Protein AF-A0A519SHR4-F1 (afdb_monomer)

Foldseek 3Di:
DPVVVVVVVVVVVVVVVVVVVVVLQDQEEDEPVVVVVCVVVVPPHHHHYDDDADADPVRHGPAWDDDVVVPNPDIDGD

Structure (mmCIF, N/CA/C/O backbone):
data_AF-A0A519SHR4-F1
#
_entry.id   AF-A0A519SHR4-F1
#
loop_
_atom_site.group_PDB
_atom_site.id
_atom_site.type_symbol
_atom_site.label_atom_id
_atom_site.label_alt_id
_atom_site.label_comp_id
_atom_site.label_asym_id
_atom_site.label_entity_id
_atom_site.label_seq_id
_atom_site.pdbx_PDB_ins_code
_atom_site.Cartn_x
_atom_site.Cartn_y
_atom_site.Cartn_z
_atom_site.occupancy
_atom_site.B_iso_or_equiv
_atom_site.auth_seq_id
_atom_site.auth_comp_id
_atom_site.auth_asym_id
_atom_site.auth_atom_id
_atom_site.pdbx_PDB_model_num
ATOM 1 N N . MET A 1 1 ? -19.911 -7.981 45.432 1.00 63.00 1 MET A N 1
ATOM 2 C CA . MET A 1 1 ? -19.751 -7.009 44.326 1.00 63.00 1 MET A CA 1
ATOM 3 C C . MET A 1 1 ? -21.088 -6.326 44.092 1.00 63.00 1 MET A C 1
ATOM 5 O O . MET A 1 1 ? -22.050 -7.011 43.768 1.00 63.00 1 MET A O 1
ATOM 9 N N . LYS A 1 2 ? -21.207 -5.013 44.326 1.00 77.00 2 LYS A N 1
ATOM 10 C CA . LYS A 1 2 ? -22.456 -4.304 44.002 1.00 77.00 2 LYS A CA 1
ATOM 11 C C . LYS A 1 2 ? -22.677 -4.382 42.488 1.00 77.00 2 LYS A C 1
ATOM 13 O O . LYS A 1 2 ? -21.728 -4.170 41.735 1.00 77.00 2 LYS A O 1
ATOM 18 N N . LYS A 1 3 ? -23.908 -4.683 42.053 1.00 82.44 3 LYS A N 1
ATOM 19 C CA . LYS A 1 3 ? -24.293 -4.805 40.629 1.00 82.44 3 LYS A CA 1
ATOM 20 C C . LYS A 1 3 ? -23.860 -3.583 39.800 1.00 82.44 3 LYS A C 1
ATOM 22 O O . LYS A 1 3 ? -23.547 -3.712 38.625 1.00 82.44 3 LYS A O 1
ATOM 27 N N . THR A 1 4 ? -23.734 -2.428 40.454 1.00 88.69 4 THR A N 1
ATOM 28 C CA . THR A 1 4 ? -23.172 -1.182 39.922 1.00 88.69 4 THR A CA 1
ATOM 29 C C . THR A 1 4 ? -21.779 -1.343 39.310 1.00 88.69 4 THR A C 1
ATOM 31 O O . THR A 1 4 ? -21.537 -0.813 38.235 1.00 88.69 4 THR A O 1
ATOM 34 N N . HIS A 1 5 ? -20.863 -2.091 39.935 1.00 90.25 5 HIS A N 1
ATOM 35 C CA . HIS A 1 5 ? -19.513 -2.260 39.385 1.00 90.25 5 HIS A CA 1
ATOM 36 C C . HIS A 1 5 ? -19.528 -3.083 38.100 1.00 90.25 5 HIS A C 1
ATOM 38 O O . HIS A 1 5 ? -18.848 -2.721 37.151 1.00 90.25 5 HIS A O 1
ATOM 44 N N . ILE A 1 6 ? -20.346 -4.138 38.051 1.00 92.56 6 ILE A N 1
ATOM 45 C CA . ILE A 1 6 ? -20.533 -4.959 36.846 1.00 92.56 6 ILE A CA 1
ATOM 46 C C . ILE A 1 6 ? -21.129 -4.116 35.712 1.00 92.56 6 ILE A C 1
ATOM 48 O O . ILE A 1 6 ? -20.683 -4.216 34.574 1.00 92.56 6 ILE A O 1
ATOM 52 N N . PHE A 1 7 ? -22.086 -3.241 36.028 1.00 93.06 7 PHE A N 1
ATOM 53 C CA . PHE A 1 7 ? -22.690 -2.336 35.053 1.00 93.06 7 PHE A CA 1
ATOM 54 C C . PHE A 1 7 ? -21.678 -1.335 34.474 1.00 93.06 7 PHE A C 1
ATOM 56 O O . PHE A 1 7 ? -21.605 -1.158 33.261 1.00 93.06 7 PHE A O 1
ATOM 63 N N . VAL A 1 8 ? -20.839 -0.734 35.324 1.00 94.25 8 VAL A N 1
ATOM 64 C CA . VAL A 1 8 ? -19.755 0.159 34.877 1.00 94.25 8 VAL A CA 1
ATOM 65 C C . VAL A 1 8 ? -18.731 -0.593 34.019 1.00 94.25 8 VAL A C 1
ATOM 67 O O . VAL A 1 8 ? -18.287 -0.075 32.998 1.00 94.25 8 VAL A O 1
ATOM 70 N N . LEU A 1 9 ? -18.396 -1.834 34.381 1.00 94.56 9 LEU A N 1
ATOM 71 C CA . LEU A 1 9 ? -17.449 -2.666 33.631 1.00 94.56 9 LEU A CA 1
ATOM 72 C C . LEU A 1 9 ? -17.967 -3.007 32.226 1.00 94.56 9 LEU A C 1
ATOM 74 O O . LEU A 1 9 ? -17.201 -2.969 31.266 1.00 94.56 9 LEU A O 1
ATOM 78 N N . LEU A 1 10 ? -19.272 -3.264 32.089 1.00 94.88 10 LEU A N 1
ATOM 79 C CA . LEU A 1 10 ? -19.920 -3.473 30.791 1.00 94.88 10 LEU A CA 1
ATOM 80 C C . LEU A 1 10 ? -19.841 -2.235 29.891 1.00 94.88 10 LEU A C 1
ATOM 82 O O . LEU A 1 10 ? -19.570 -2.367 28.700 1.00 94.88 10 LEU A O 1
ATOM 86 N N . ILE A 1 11 ? -20.029 -1.038 30.451 1.00 95.81 11 ILE A N 1
ATOM 87 C CA . ILE A 1 11 ? -19.918 0.216 29.692 1.00 95.81 11 ILE A CA 1
ATOM 88 C C . ILE A 1 11 ? -18.489 0.414 29.175 1.00 95.81 11 ILE A C 1
ATOM 90 O O . ILE A 1 11 ? -18.300 0.760 28.011 1.00 95.81 11 ILE A O 1
ATOM 94 N N . ILE A 1 12 ? -17.480 0.152 30.012 1.00 96.00 12 ILE A N 1
ATOM 95 C CA . ILE A 1 12 ? -16.069 0.251 29.610 1.00 96.00 12 ILE A CA 1
ATOM 96 C C . ILE A 1 12 ? -15.760 -0.751 28.493 1.00 96.00 12 ILE A C 1
ATOM 98 O O . ILE A 1 12 ? -15.148 -0.384 27.492 1.00 96.00 12 ILE A O 1
ATOM 102 N N . ALA A 1 13 ? -16.222 -1.996 28.627 1.00 95.62 13 ALA A N 1
ATOM 103 C CA . ALA A 1 13 ? -16.035 -3.017 27.601 1.00 95.62 13 ALA A CA 1
ATOM 104 C C . ALA A 1 13 ? -16.673 -2.608 26.260 1.00 95.62 13 ALA A C 1
ATOM 106 O O . ALA A 1 13 ? -16.043 -2.745 25.211 1.00 95.62 13 ALA A O 1
ATOM 107 N N . ALA A 1 14 ? -17.884 -2.044 26.292 1.00 94.94 14 ALA A N 1
ATOM 108 C CA . ALA A 1 14 ? -18.551 -1.530 25.100 1.00 94.94 14 ALA A CA 1
ATOM 109 C C . ALA A 1 14 ? -17.771 -0.370 24.457 1.00 94.94 14 ALA A C 1
ATOM 111 O O . ALA A 1 14 ? -17.572 -0.365 23.243 1.00 94.94 14 ALA A O 1
ATOM 112 N N . ALA A 1 15 ? -17.274 0.578 25.257 1.00 94.19 15 ALA A N 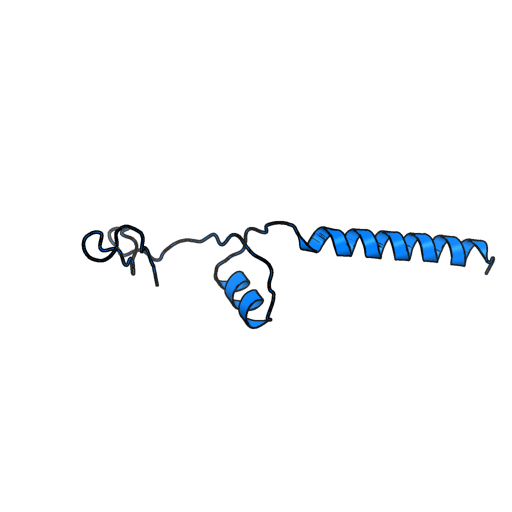1
ATOM 113 C CA . ALA A 1 15 ?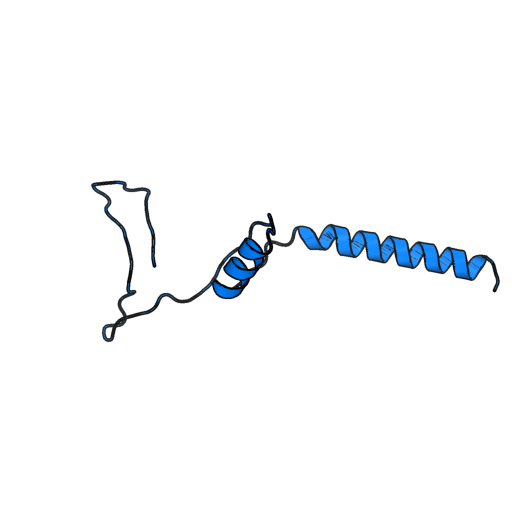 -16.475 1.699 24.765 1.00 94.19 15 ALA A CA 1
ATOM 114 C C . ALA A 1 15 ? -15.182 1.231 24.074 1.00 94.19 15 ALA A C 1
ATOM 116 O O . ALA A 1 15 ? -14.862 1.705 22.985 1.00 94.19 15 ALA A O 1
ATOM 117 N N . VAL A 1 16 ? -14.475 0.258 24.660 1.00 92.88 16 VAL A N 1
ATOM 118 C CA . VAL A 1 16 ? -13.281 -0.349 24.045 1.00 92.88 16 VAL A CA 1
ATOM 119 C C . VAL A 1 16 ? -13.630 -1.029 22.720 1.00 92.88 16 VAL A C 1
ATOM 121 O O . VAL A 1 16 ? -12.922 -0.835 21.734 1.00 92.88 16 VAL A O 1
ATOM 124 N N . GLY A 1 17 ? -14.743 -1.768 22.665 1.00 90.31 17 GLY A N 1
ATOM 125 C CA . GLY A 1 17 ? -15.217 -2.397 21.430 1.00 90.31 17 GLY A CA 1
ATOM 126 C C . GLY A 1 17 ? -15.469 -1.383 20.310 1.00 90.31 17 GLY A C 1
ATOM 127 O O . GLY A 1 17 ? -15.037 -1.595 19.177 1.00 90.31 17 GLY A O 1
ATOM 128 N N . VAL A 1 18 ? -16.093 -0.246 20.636 1.00 88.38 18 VAL A N 1
ATOM 129 C CA . VAL A 1 18 ? -16.326 0.845 19.677 1.00 88.38 18 VAL A CA 1
ATOM 130 C C . VAL A 1 18 ? -15.006 1.446 19.187 1.00 88.38 18 VAL A C 1
ATOM 132 O O . VAL A 1 18 ? -14.831 1.593 17.980 1.00 88.38 18 VAL A O 1
ATOM 135 N N . ILE A 1 19 ? -14.054 1.734 20.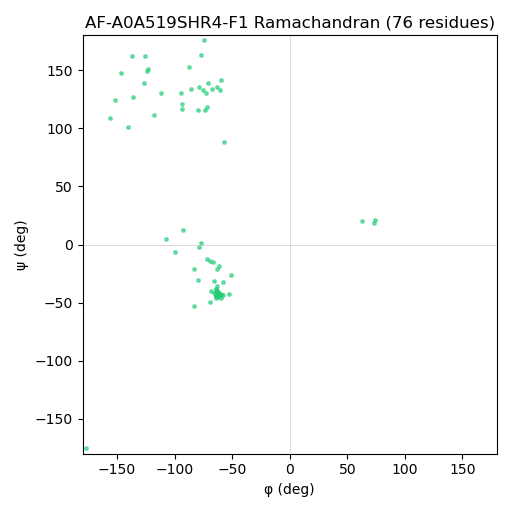081 1.00 87.06 19 ILE A N 1
ATOM 136 C CA . ILE A 1 19 ? -12.740 2.294 19.710 1.00 87.06 19 ILE A CA 1
ATOM 137 C C . ILE A 1 19 ? -11.984 1.356 18.760 1.00 87.06 19 ILE A C 1
ATOM 139 O O . ILE A 1 19 ? -11.469 1.795 17.736 1.00 87.06 19 ILE A O 1
ATOM 143 N N . ILE A 1 20 ? -11.950 0.055 19.055 1.00 82.88 20 ILE A N 1
ATOM 144 C CA . ILE A 1 20 ? -11.275 -0.923 18.190 1.00 82.88 20 ILE A CA 1
ATOM 145 C C . ILE A 1 20 ? -11.964 -1.000 16.819 1.00 82.88 20 ILE A C 1
ATOM 147 O O . ILE A 1 20 ? -11.287 -1.082 15.795 1.00 82.88 20 ILE A O 1
ATOM 151 N N . SER A 1 21 ? -13.299 -0.922 16.778 1.00 79.06 21 SER A N 1
ATOM 152 C CA . SER A 1 21 ? -14.050 -0.985 15.518 1.00 79.06 21 SER A CA 1
ATOM 153 C C . SER A 1 21 ? -13.743 0.183 14.569 1.00 79.06 21 SER A C 1
ATOM 155 O O . SER A 1 21 ? -13.658 -0.018 13.356 1.00 7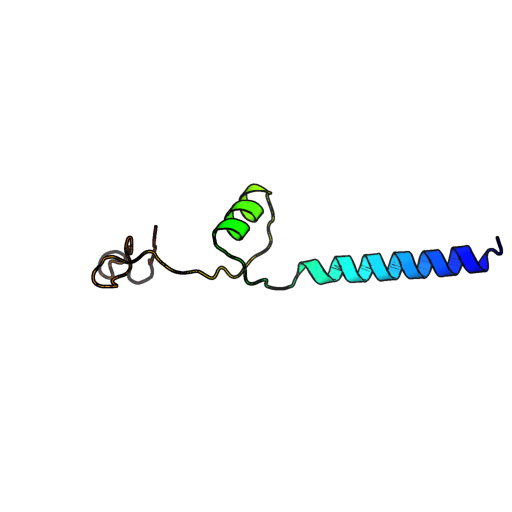9.06 21 SER A O 1
ATOM 157 N N . THR A 1 22 ? -13.501 1.387 15.099 1.00 78.88 22 THR A N 1
ATOM 158 C CA . THR A 1 22 ? -13.253 2.596 14.295 1.00 78.88 22 THR A CA 1
ATOM 159 C C . THR A 1 22 ? -11.805 2.731 13.822 1.00 78.88 22 THR A C 1
ATOM 161 O O . THR A 1 22 ? -11.554 3.395 12.818 1.00 78.88 22 THR A O 1
ATOM 164 N N . MET A 1 23 ? -10.846 2.063 14.471 1.00 68.12 23 MET A N 1
ATOM 165 C CA . MET A 1 23 ? -9.429 2.078 14.067 1.00 68.12 23 MET A CA 1
ATOM 166 C C . MET A 1 23 ? -9.137 1.286 12.782 1.00 68.12 23 MET A C 1
ATOM 168 O O . MET A 1 23 ? -8.061 1.429 12.204 1.00 68.12 23 MET A O 1
ATOM 172 N N . SER A 1 24 ? -10.087 0.480 12.300 1.00 60.28 24 SER A N 1
ATOM 173 C CA . SER A 1 24 ? -9.924 -0.353 11.100 1.00 60.28 24 SER A CA 1
ATOM 174 C C . SER A 1 24 ? -9.841 0.429 9.777 1.00 60.28 24 SER A C 1
ATOM 176 O O . SER A 1 24 ? -9.428 -0.141 8.770 1.00 60.28 24 SER A O 1
ATOM 178 N N . GLY A 1 25 ? -10.200 1.721 9.769 1.00 58.41 25 GLY A N 1
ATOM 179 C CA . GLY A 1 25 ? -10.300 2.550 8.559 1.00 58.41 25 GLY A CA 1
ATOM 180 C C . GLY A 1 25 ? -9.203 3.601 8.361 1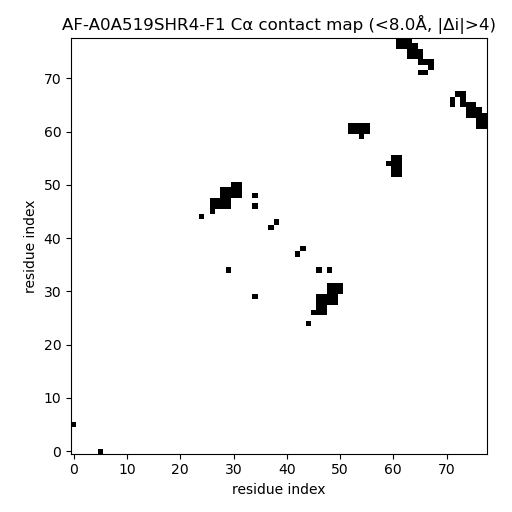.00 58.41 25 GLY A C 1
ATOM 181 O O . GLY A 1 25 ? -9.302 4.400 7.432 1.00 58.41 25 GLY A O 1
ATOM 182 N N . ALA A 1 26 ? -8.181 3.659 9.218 1.00 55.94 26 ALA A N 1
ATOM 183 C CA . ALA A 1 26 ? -7.100 4.625 9.042 1.00 55.94 26 ALA A CA 1
ATOM 184 C C . ALA A 1 26 ? -6.199 4.192 7.875 1.00 55.94 26 ALA A C 1
ATOM 186 O O . ALA A 1 26 ? -5.551 3.148 7.938 1.00 55.94 26 ALA A O 1
ATOM 187 N N . SER A 1 27 ? -6.162 4.998 6.811 1.00 58.75 27 SER A N 1
ATOM 188 C CA . SER A 1 27 ? -5.211 4.886 5.703 1.00 58.75 27 SER A CA 1
ATOM 189 C C . SER A 1 27 ? -3.774 4.956 6.227 1.00 58.75 27 SER A C 1
ATOM 191 O O . SER A 1 27 ? -3.188 6.033 6.334 1.00 58.75 27 SER A O 1
ATOM 193 N N . SER A 1 28 ? -3.213 3.809 6.598 1.00 72.50 28 SER A N 1
ATOM 194 C CA . SER A 1 28 ? -1.870 3.730 7.162 1.00 72.50 28 SER A CA 1
ATOM 195 C C . SER A 1 28 ? -0.820 3.808 6.063 1.00 72.50 28 SER A C 1
ATOM 197 O O . SER A 1 28 ? -0.922 3.136 5.031 1.00 72.50 28 SER A O 1
ATOM 199 N N . TYR A 1 29 ? 0.205 4.618 6.319 1.00 78.00 29 TYR A N 1
ATOM 200 C CA . TYR A 1 29 ? 1.444 4.595 5.560 1.00 78.00 29 TYR A CA 1
ATOM 201 C C . TYR A 1 29 ? 2.297 3.439 6.070 1.00 78.00 29 TYR A C 1
ATOM 203 O O . TYR A 1 29 ? 2.697 3.437 7.232 1.00 78.00 29 TYR A O 1
ATOM 211 N N . VAL A 1 30 ? 2.548 2.455 5.216 1.00 84.12 30 VAL A N 1
ATOM 212 C CA . VAL A 1 30 ? 3.314 1.251 5.557 1.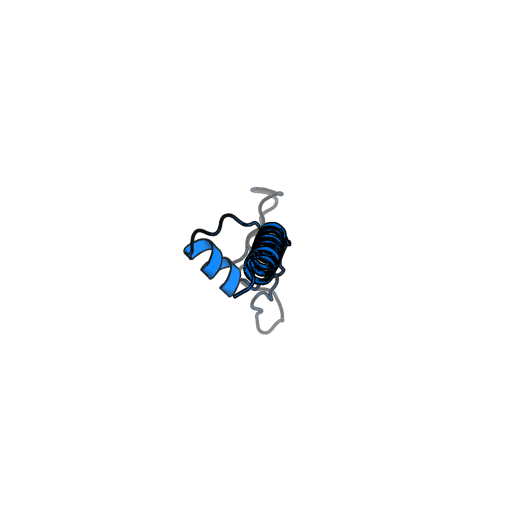00 84.12 30 VAL A CA 1
ATOM 213 C C . VAL A 1 30 ? 4.470 1.063 4.586 1.00 84.12 30 VAL A C 1
ATOM 215 O O . VAL A 1 30 ? 4.492 1.617 3.483 1.00 84.12 30 VAL A O 1
ATOM 218 N N . THR A 1 31 ? 5.444 0.256 4.980 1.00 87.94 31 THR A N 1
ATOM 219 C CA . THR A 1 31 ? 6.534 -0.151 4.090 1.00 87.94 31 THR A CA 1
ATOM 220 C C . THR A 1 31 ? 6.082 -1.236 3.108 1.00 87.94 31 THR A C 1
ATOM 222 O O . THR A 1 31 ? 5.092 -1.937 3.328 1.00 87.94 31 THR A O 1
ATOM 225 N N . PHE A 1 32 ? 6.841 -1.449 2.025 1.00 86.56 32 PHE A N 1
ATOM 226 C CA . PHE A 1 32 ? 6.586 -2.554 1.086 1.00 86.56 32 PHE A CA 1
ATOM 227 C C . PHE A 1 32 ? 6.614 -3.935 1.762 1.00 86.56 32 PHE A C 1
ATOM 229 O O . PHE A 1 32 ? 5.898 -4.841 1.337 1.00 86.56 32 PHE A O 1
ATOM 236 N N . ALA A 1 33 ? 7.436 -4.110 2.801 1.00 86.81 33 ALA A N 1
ATOM 237 C CA . ALA A 1 33 ? 7.526 -5.364 3.542 1.00 86.81 33 ALA A CA 1
ATOM 238 C C . ALA A 1 33 ? 6.246 -5.626 4.347 1.00 86.81 33 ALA A C 1
ATOM 240 O O . ALA A 1 33 ? 5.646 -6.692 4.217 1.00 86.81 33 ALA A O 1
ATOM 241 N N . GLU A 1 34 ? 5.789 -4.632 5.109 1.00 85.25 34 GLU A N 1
ATOM 242 C CA . GLU A 1 34 ? 4.554 -4.716 5.896 1.00 85.25 34 GLU A CA 1
ATOM 243 C C . GLU A 1 34 ? 3.327 -4.892 5.000 1.00 85.25 34 GLU A C 1
ATOM 245 O O . GLU A 1 34 ? 2.479 -5.733 5.285 1.00 85.25 34 GLU A O 1
ATOM 250 N N . ALA A 1 35 ? 3.251 -4.171 3.876 1.00 87.00 35 ALA A N 1
ATOM 251 C CA . ALA A 1 35 ? 2.163 -4.325 2.912 1.00 87.00 35 ALA A CA 1
ATOM 252 C C . ALA A 1 35 ? 2.086 -5.755 2.355 1.00 87.00 35 ALA A C 1
ATOM 254 O O . ALA A 1 35 ? 1.005 -6.336 2.283 1.00 87.00 35 ALA A O 1
ATOM 255 N N . ARG A 1 36 ? 3.234 -6.358 2.007 1.00 85.88 36 ARG A N 1
ATOM 256 C CA . ARG A 1 36 ? 3.292 -7.759 1.558 1.00 85.88 36 ARG A CA 1
ATOM 257 C C . ARG A 1 36 ? 2.872 -8.730 2.657 1.00 85.88 36 ARG A C 1
ATOM 259 O O . ARG A 1 36 ? 2.153 -9.680 2.366 1.00 85.88 36 ARG A O 1
ATOM 266 N N . GLN A 1 37 ? 3.287 -8.494 3.901 1.00 86.88 37 GLN A N 1
ATOM 267 C CA . GLN A 1 37 ? 2.880 -9.317 5.042 1.00 86.88 37 GLN A CA 1
ATOM 268 C C . GLN A 1 37 ? 1.371 -9.229 5.298 1.00 86.88 37 GLN A C 1
ATOM 270 O O . GLN A 1 37 ? 0.726 -10.255 5.488 1.00 86.88 37 GLN A O 1
ATOM 275 N N . GLN A 1 38 ? 0.793 -8.027 5.252 1.00 84.56 38 GLN A N 1
ATOM 276 C CA . GLN A 1 38 ? -0.646 -7.818 5.422 1.00 84.56 38 GLN A CA 1
ATOM 277 C C . GLN A 1 38 ? -1.454 -8.450 4.282 1.00 84.56 38 GLN A C 1
ATOM 279 O O . GLN A 1 38 ? -2.460 -9.106 4.546 1.00 84.56 38 GLN A O 1
ATOM 284 N N . ALA A 1 39 ? -0.985 -8.321 3.037 1.00 84.38 39 ALA A N 1
ATOM 285 C CA . ALA A 1 39 ? -1.590 -8.985 1.885 1.00 84.38 39 ALA A CA 1
ATOM 286 C C . ALA A 1 39 ? -1.529 -10.518 2.017 1.00 84.38 39 ALA A C 1
ATOM 288 O O . ALA A 1 39 ? -2.528 -11.195 1.788 1.00 84.38 39 ALA A O 1
ATOM 289 N N . ALA A 1 40 ? -0.390 -11.069 2.453 1.00 85.94 40 ALA A N 1
ATOM 290 C CA . ALA A 1 40 ? -0.234 -12.502 2.715 1.00 85.94 40 ALA A CA 1
ATOM 291 C C . ALA A 1 40 ? -1.111 -12.996 3.881 1.00 85.94 40 ALA A C 1
ATOM 293 O O . ALA A 1 40 ? -1.586 -14.128 3.854 1.00 85.94 40 ALA A O 1
ATOM 294 N N . ALA A 1 41 ? -1.369 -12.143 4.875 1.00 84.94 41 ALA A N 1
ATOM 295 C CA . ALA A 1 41 ? -2.295 -12.412 5.974 1.00 84.94 41 ALA A CA 1
ATOM 296 C C . ALA A 1 41 ? -3.781 -12.263 5.578 1.00 84.94 41 ALA A C 1
ATOM 298 O O . ALA A 1 41 ? -4.655 -12.426 6.427 1.00 84.94 41 ALA A O 1
ATOM 299 N N . GLY A 1 42 ? -4.080 -11.950 4.310 1.00 82.25 42 GLY A N 1
ATOM 300 C CA . GLY A 1 42 ? -5.446 -11.816 3.803 1.00 82.25 42 GLY A CA 1
ATOM 301 C C . GLY A 1 42 ? -6.157 -10.537 4.244 1.00 82.25 42 GLY A C 1
ATOM 302 O O . GLY A 1 42 ? -7.385 -10.494 4.231 1.00 82.25 42 GLY A O 1
ATOM 303 N N . ASN A 1 43 ? -5.418 -9.500 4.653 1.00 76.69 43 ASN A N 1
ATOM 304 C CA . ASN A 1 43 ? -6.013 -8.230 5.051 1.00 76.69 43 ASN A CA 1
ATOM 305 C C . ASN A 1 43 ? -6.552 -7.477 3.812 1.00 76.69 43 ASN A C 1
ATOM 307 O O . ASN A 1 43 ? -5.757 -7.125 2.938 1.00 76.69 43 ASN A O 1
ATOM 311 N N . PRO A 1 44 ? -7.868 -7.195 3.719 1.00 73.00 44 PRO A N 1
ATOM 312 C CA . PRO A 1 44 ? -8.458 -6.495 2.576 1.00 73.00 44 PRO A CA 1
ATOM 313 C C . PRO A 1 44 ? -8.251 -4.970 2.613 1.00 73.00 44 PRO A C 1
ATOM 315 O O . PRO A 1 44 ? -8.703 -4.265 1.707 1.00 73.00 44 PRO A O 1
ATOM 318 N N . ASN A 1 45 ? -7.620 -4.436 3.661 1.00 78.38 45 ASN A N 1
ATOM 319 C CA . ASN A 1 45 ? -7.467 -3.000 3.839 1.00 78.38 45 ASN A CA 1
ATOM 320 C C . ASN A 1 45 ? -6.534 -2.398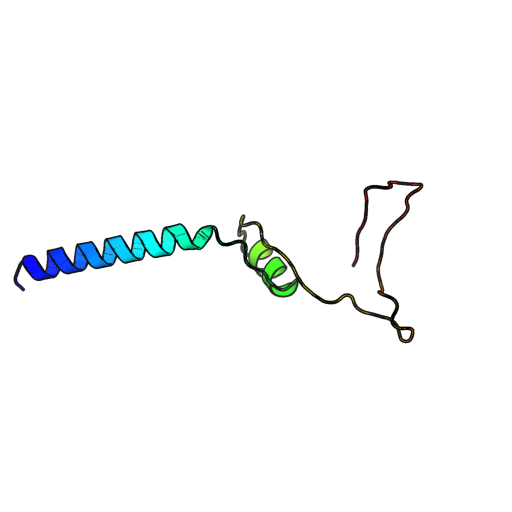 2.786 1.00 78.38 45 ASN A C 1
ATOM 322 O O . ASN A 1 45 ? -5.425 -2.874 2.541 1.00 78.38 45 ASN A O 1
ATOM 326 N N . LYS A 1 46 ? -6.976 -1.284 2.200 1.00 79.00 46 LYS A N 1
ATOM 327 C CA . LYS A 1 46 ? -6.125 -0.464 1.341 1.00 79.00 46 LYS A CA 1
ATOM 328 C C . LYS A 1 46 ? -5.111 0.272 2.211 1.00 79.00 46 LYS A C 1
ATOM 330 O O . LYS A 1 46 ? -5.483 0.926 3.181 1.00 79.00 46 LYS A O 1
ATOM 335 N N . VAL A 1 47 ? -3.843 0.185 1.831 1.00 82.12 47 VAL A N 1
ATOM 336 C CA . VAL A 1 47 ? -2.730 0.848 2.515 1.00 82.12 47 VAL A CA 1
ATOM 337 C C . VAL A 1 47 ? -1.982 1.752 1.546 1.00 82.12 47 VAL A C 1
ATOM 339 O O . VAL A 1 47 ? -1.940 1.487 0.343 1.00 82.12 47 VAL A O 1
ATOM 342 N N . HIS A 1 48 ? -1.375 2.815 2.067 1.00 85.62 48 HIS A N 1
ATOM 343 C CA . HIS A 1 48 ? -0.470 3.651 1.288 1.00 85.62 48 HIS A CA 1
ATOM 344 C C . HIS A 1 48 ? 0.951 3.154 1.512 1.00 85.62 48 HIS A C 1
ATOM 346 O O . HIS A 1 48 ? 1.455 3.181 2.630 1.00 85.62 48 HIS A O 1
ATOM 352 N N . VAL A 1 49 ? 1.602 2.674 0.456 1.00 86.50 49 VAL A N 1
ATOM 353 C CA . VAL A 1 49 ? 2.958 2.137 0.569 1.00 86.50 49 VAL A CA 1
ATOM 354 C C . VAL A 1 49 ? 3.974 3.219 0.242 1.00 86.50 49 VAL A C 1
ATOM 356 O O . VAL A 1 49 ? 3.871 3.877 -0.792 1.00 86.50 49 VAL A O 1
ATOM 359 N N . VAL A 1 50 ? 4.966 3.393 1.113 1.00 86.50 50 VAL A N 1
ATOM 360 C CA . VAL A 1 50 ? 6.075 4.331 0.905 1.00 86.50 50 VAL A CA 1
ATOM 361 C C . VAL A 1 50 ? 7.394 3.592 1.068 1.00 86.50 50 VAL A C 1
ATOM 363 O O . VAL A 1 50 ? 7.568 2.758 1.957 1.00 86.50 50 VAL A O 1
ATOM 366 N N . GLY A 1 51 ? 8.347 3.901 0.197 1.00 85.12 51 GLY A N 1
ATOM 367 C CA . GLY A 1 51 ? 9.693 3.362 0.282 1.00 85.12 51 GLY A CA 1
ATOM 368 C C . GLY A 1 51 ? 10.604 3.938 -0.788 1.00 85.12 51 GLY A C 1
ATOM 369 O O . GLY A 1 51 ? 10.221 4.823 -1.554 1.00 85.12 51 GLY A O 1
ATOM 370 N N . THR A 1 52 ? 11.823 3.417 -0.825 1.00 86.06 52 THR A N 1
ATOM 371 C CA . THR A 1 52 ? 12.878 3.892 -1.717 1.00 86.06 52 THR A CA 1
ATOM 372 C C . THR A 1 52 ? 13.180 2.830 -2.759 1.00 86.06 52 THR A C 1
ATOM 374 O O . THR A 1 52 ? 13.418 1.674 -2.415 1.00 86.06 52 THR A O 1
ATOM 377 N N . LEU A 1 53 ? 13.206 3.233 -4.029 1.00 85.88 53 LEU A N 1
ATOM 3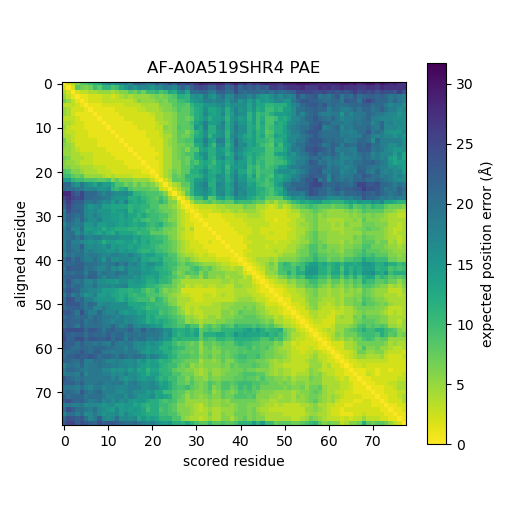78 C CA . LEU A 1 53 ? 13.646 2.368 -5.120 1.00 85.88 53 LEU A CA 1
ATOM 379 C C . LEU A 1 53 ? 15.163 2.139 -5.053 1.00 85.88 53 LEU A C 1
ATOM 381 O O . LEU A 1 53 ? 15.902 3.102 -4.806 1.00 85.88 53 LEU A O 1
ATOM 385 N N . PRO A 1 54 ? 15.642 0.908 -5.308 1.00 86.19 54 PRO A N 1
ATOM 386 C CA . PRO A 1 54 ? 17.068 0.640 -5.435 1.00 86.19 54 PRO A CA 1
ATOM 387 C C . PRO A 1 54 ? 17.652 1.472 -6.581 1.00 86.19 54 PRO A C 1
ATOM 389 O O . PRO A 1 54 ? 17.003 1.689 -7.605 1.00 86.19 54 PRO A O 1
ATOM 392 N N . ARG A 1 55 ? 18.873 1.980 -6.398 1.00 88.88 55 ARG A N 1
ATOM 393 C CA . ARG A 1 55 ? 19.550 2.843 -7.373 1.00 88.88 55 ARG A CA 1
ATOM 394 C C . ARG A 1 55 ? 20.902 2.269 -7.769 1.00 88.88 55 ARG A C 1
ATOM 396 O O . ARG A 1 55 ? 21.561 1.629 -6.954 1.00 88.88 55 ARG A O 1
ATOM 403 N N . ASP A 1 56 ? 21.313 2.533 -9.003 1.00 86.06 56 ASP A N 1
ATOM 404 C CA . ASP A 1 56 ? 22.659 2.226 -9.485 1.00 86.06 56 ASP A CA 1
ATOM 405 C C . ASP A 1 56 ? 23.713 3.204 -8.920 1.00 86.06 56 ASP A C 1
ATOM 407 O O . ASP A 1 56 ? 23.396 4.186 -8.238 1.00 86.06 56 ASP A O 1
ATOM 411 N N . GLY A 1 57 ? 24.991 2.966 -9.236 1.00 85.00 57 GLY A N 1
ATOM 412 C CA . GLY A 1 57 ? 26.094 3.854 -8.842 1.00 85.00 57 GLY A CA 1
ATOM 413 C C . GLY A 1 57 ? 25.990 5.282 -9.402 1.00 85.00 57 GLY A C 1
ATOM 414 O O . GLY A 1 57 ? 26.588 6.202 -8.851 1.00 85.00 57 GLY A O 1
ATOM 415 N N . ALA A 1 58 ? 25.186 5.494 -10.448 1.00 86.12 58 ALA A N 1
ATOM 416 C CA . ALA A 1 58 ? 24.877 6.801 -11.025 1.00 86.12 58 ALA A CA 1
ATOM 417 C C . ALA A 1 58 ? 23.596 7.429 -10.432 1.00 86.12 58 ALA A C 1
ATOM 419 O O . ALA A 1 58 ? 23.100 8.429 -10.951 1.00 86.12 58 ALA A O 1
ATOM 420 N N . LYS A 1 59 ? 23.068 6.873 -9.330 1.00 82.56 59 LYS A N 1
ATOM 421 C CA . LYS A 1 59 ? 21.840 7.298 -8.634 1.00 82.56 59 LYS A CA 1
ATOM 422 C C . LYS A 1 59 ? 20.559 7.183 -9.470 1.00 82.56 59 LYS A C 1
ATOM 424 O O . LYS A 1 59 ? 19.553 7.803 -9.119 1.00 82.56 59 LYS A O 1
ATOM 429 N N . ARG A 1 60 ? 20.548 6.378 -10.531 1.00 85.19 60 ARG A N 1
ATOM 430 C CA . ARG A 1 60 ? 19.345 6.109 -11.327 1.00 85.19 60 ARG A CA 1
ATOM 431 C C . ARG A 1 60 ? 18.543 4.970 -10.694 1.00 85.19 60 ARG A C 1
ATOM 433 O O . ARG A 1 60 ? 19.151 3.974 -10.305 1.00 85.19 60 ARG A O 1
ATOM 440 N N . PRO A 1 61 ? 17.212 5.101 -10.558 1.00 85.06 61 PRO A N 1
ATOM 441 C CA . PRO A 1 61 ? 16.361 4.016 -10.077 1.00 85.06 61 PRO A CA 1
ATOM 442 C C . PRO A 1 61 ? 16.456 2.802 -11.009 1.00 85.06 61 PRO A C 1
ATOM 444 O O . PRO A 1 61 ? 16.402 2.939 -12.231 1.00 85.06 61 PRO A O 1
ATOM 447 N N . LEU A 1 62 ? 16.628 1.627 -10.415 1.00 88.19 62 LEU A N 1
ATOM 448 C CA . LEU A 1 62 ? 16.688 0.342 -11.100 1.00 88.19 62 LEU A CA 1
ATOM 449 C C . LEU A 1 62 ? 15.279 -0.241 -11.263 1.00 88.19 62 LEU A C 1
ATOM 451 O O . LEU A 1 62 ? 14.395 0.044 -10.459 1.00 88.19 62 LEU A O 1
ATOM 455 N N . GLY A 1 63 ? 15.089 -1.068 -12.295 1.00 85.94 63 GLY A N 1
ATOM 456 C CA . GLY A 1 63 ? 13.879 -1.882 -12.450 1.00 85.94 63 GLY A CA 1
ATOM 457 C C . GLY A 1 63 ? 12.614 -1.124 -12.855 1.00 85.94 63 GLY A C 1
ATOM 458 O O . GLY A 1 63 ? 11.532 -1.653 -12.654 1.00 85.94 63 GLY A O 1
ATOM 459 N N . LEU A 1 64 ? 12.717 0.094 -13.398 1.00 90.50 64 LEU A N 1
ATOM 460 C CA . LEU A 1 64 ? 11.556 0.829 -13.913 1.00 90.50 64 LEU A CA 1
ATOM 461 C C . LEU A 1 64 ? 11.081 0.263 -15.260 1.00 90.50 64 LEU A C 1
ATOM 463 O O . LEU A 1 64 ? 11.881 0.110 -16.183 1.00 90.50 64 LEU A O 1
ATOM 467 N N . GLU A 1 65 ? 9.775 0.048 -15.394 1.00 91.19 65 GLU A N 1
ATOM 468 C CA . GLU A 1 65 ? 9.108 -0.367 -16.626 1.00 91.19 65 GLU A CA 1
ATOM 469 C C . GLU A 1 65 ? 8.102 0.708 -17.061 1.00 91.19 65 GLU A C 1
ATOM 471 O O . GLU A 1 65 ? 7.092 0.954 -16.395 1.00 91.19 65 GLU A O 1
ATOM 476 N N . TYR A 1 66 ? 8.406 1.373 -18.180 1.00 91.50 66 TYR A N 1
ATOM 477 C CA . TYR A 1 66 ? 7.548 2.379 -18.803 1.00 91.50 66 TYR A CA 1
ATOM 478 C C . TYR A 1 66 ? 7.785 2.437 -20.315 1.00 91.50 66 TYR A C 1
ATOM 480 O O . TYR A 1 66 ? 8.910 2.679 -20.757 1.00 91.50 66 TYR A O 1
ATOM 488 N N . ASP A 1 67 ? 6.723 2.271 -21.103 1.00 93.12 67 ASP A N 1
ATOM 489 C CA . ASP A 1 67 ? 6.747 2.467 -22.555 1.00 93.12 67 ASP A CA 1
ATOM 490 C C . ASP A 1 67 ? 5.458 3.153 -23.018 1.00 93.12 67 ASP A C 1
ATOM 492 O O . ASP A 1 67 ? 4.422 2.517 -23.217 1.00 93.12 67 ASP A O 1
ATOM 496 N N . ALA A 1 68 ? 5.550 4.462 -23.254 1.00 93.06 68 ALA A N 1
ATOM 497 C CA . ALA A 1 68 ? 4.421 5.281 -23.681 1.00 93.06 68 ALA A CA 1
ATOM 498 C C . ALA A 1 68 ? 3.846 4.896 -25.053 1.00 93.06 68 ALA A C 1
ATOM 500 O O . ALA A 1 68 ? 2.706 5.247 -25.353 1.00 93.06 68 ALA A O 1
ATOM 501 N N . ARG A 1 69 ? 4.621 4.208 -25.905 1.00 95.94 69 ARG A N 1
ATOM 502 C CA . ARG A 1 69 ? 4.135 3.739 -27.211 1.00 95.94 69 ARG A CA 1
ATOM 503 C C . ARG A 1 69 ? 3.304 2.472 -27.074 1.00 95.94 69 ARG A C 1
ATOM 505 O O . ARG A 1 69 ? 2.416 2.250 -27.892 1.00 95.94 69 ARG A O 1
ATOM 512 N N . ARG A 1 70 ? 3.610 1.647 -26.071 1.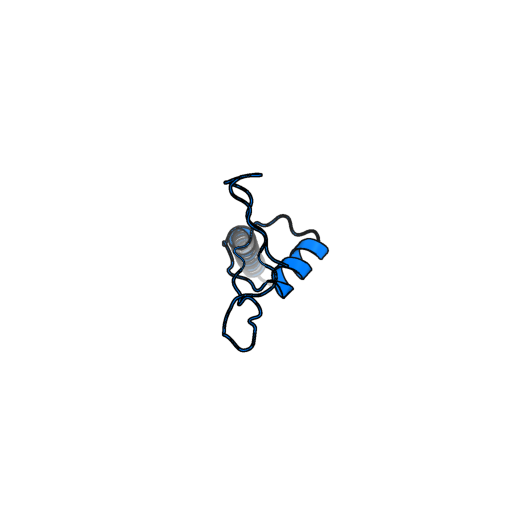00 95.75 70 ARG A N 1
ATOM 513 C CA . ARG A 1 70 ? 2.874 0.420 -25.767 1.00 95.75 70 ARG A CA 1
ATOM 514 C C . ARG A 1 70 ? 1.633 0.711 -24.932 1.00 95.75 70 ARG A C 1
ATOM 516 O O . ARG A 1 70 ? 0.546 0.295 -25.317 1.00 95.75 70 ARG A O 1
ATOM 523 N N . ASP A 1 71 ? 1.801 1.408 -23.814 1.00 95.25 71 ASP A N 1
ATOM 524 C CA . ASP A 1 71 ? 0.708 1.858 -22.956 1.00 95.25 71 ASP A CA 1
ATOM 525 C C . ASP A 1 71 ? 1.157 3.084 -22.139 1.00 95.25 71 ASP A C 1
ATOM 527 O O . ASP A 1 71 ? 1.960 2.953 -21.212 1.00 95.25 71 ASP A O 1
ATOM 531 N N . PRO A 1 72 ? 0.640 4.286 -22.441 1.00 93.88 72 PRO A N 1
ATOM 532 C CA . PRO A 1 72 ? 1.011 5.496 -21.716 1.00 93.88 72 PRO A CA 1
ATOM 533 C C . PRO A 1 72 ? 0.542 5.519 -20.254 1.00 93.88 72 PRO A C 1
ATOM 535 O O . PRO A 1 72 ? 1.051 6.343 -19.493 1.00 93.88 72 PRO A O 1
ATOM 538 N N . ASN A 1 73 ? -0.383 4.640 -19.851 1.00 95.88 73 ASN A N 1
ATOM 539 C CA . ASN A 1 73 ? -0.924 4.567 -18.491 1.00 95.88 73 ASN A CA 1
ATOM 540 C C . ASN A 1 73 ? -0.279 3.469 -17.634 1.00 95.88 73 ASN A C 1
ATOM 542 O O . ASN A 1 73 ? -0.569 3.385 -16.439 1.00 95.88 73 ASN A O 1
ATOM 546 N N . TYR A 1 74 ? 0.578 2.625 -18.213 1.00 93.44 74 TYR A N 1
ATOM 547 C CA . TYR A 1 74 ? 1.239 1.553 -17.481 1.00 93.44 74 TYR A CA 1
ATOM 548 C C . TYR A 1 74 ? 2.607 1.997 -16.975 1.00 93.44 74 TYR A C 1
ATOM 550 O O . TYR A 1 74 ? 3.496 2.332 -17.754 1.00 93.44 74 TYR A O 1
ATOM 558 N N . PHE A 1 75 ? 2.785 1.950 -15.659 1.00 92.56 75 PHE A N 1
ATOM 559 C CA . PHE A 1 75 ? 4.066 2.164 -15.001 1.00 92.56 75 PHE A CA 1
ATOM 560 C C . PHE A 1 75 ? 4.244 1.113 -13.912 1.00 92.56 75 PHE A C 1
ATOM 562 O O . PHE A 1 75 ? 3.379 0.963 -13.045 1.00 92.56 75 PHE A O 1
ATOM 569 N N . ALA A 1 76 ? 5.370 0.409 -13.943 1.00 90.50 76 ALA A N 1
ATOM 570 C CA . ALA A 1 76 ? 5.714 -0.588 -12.942 1.00 90.50 76 ALA A CA 1
ATOM 571 C C . ALA A 1 76 ? 7.183 -0.479 -12.527 1.00 90.50 76 ALA A C 1
ATOM 573 O O . ALA A 1 76 ? 8.007 0.142 -13.199 1.00 90.50 76 ALA A O 1
ATOM 574 N N . PHE A 1 77 ? 7.498 -1.070 -11.379 1.00 89.31 77 PHE A N 1
ATOM 575 C CA . PHE A 1 77 ? 8.859 -1.204 -10.886 1.00 89.31 77 PHE A CA 1
ATOM 576 C C . PHE A 1 77 ? 9.011 -2.508 -10.099 1.00 89.31 77 PHE A C 1
ATOM 578 O O . PHE A 1 77 ? 8.052 -2.942 -9.450 1.00 89.31 77 PHE A O 1
ATOM 585 N N . THR A 1 78 ? 10.197 -3.119 -10.155 1.00 80.00 78 THR A N 1
ATOM 586 C CA . THR A 1 78 ? 10.494 -4.424 -9.530 1.00 80.00 78 THR A CA 1
ATOM 587 C C . THR A 1 78 ? 11.476 -4.340 -8.369 1.00 80.00 78 THR A C 1
ATOM 589 O O . THR A 1 78 ? 12.463 -3.577 -8.465 1.00 80.00 78 THR A O 1
#

Mean predicted aligned error: 10.37 Å

Secondary structure (DSSP, 8-state):
--HHHHHHHHHHHHHHHHHHHHGGG---EE-HHHHHHHHHTT-----EE-----B-TTSPBSSEEE-TTT-TT-EEE-

pLDDT: mean 85.35, std 9.06, range [55.94, 96.0]

Sequence (78 aa):
MKKTHIFVLLIIAAAVGVIISTMSGASSYVTFAEARQQAAAGNPNKVHVVGTLPRDGAKRPLGLEYDARRDPNYFAFT

Solvent-accessible surface area (backbone atoms only — not comparable to full-atom values): 4934 Å² total; per-residue (Å²): 130,63,68,66,59,58,53,54,50,51,52,52,54,51,51,51,52,53,55,60,63,63,61,75,72,65,76,43,79,37,40,67,67,55,50,50,52,39,52,74,71,66,51,86,72,75,66,45,72,53,83,81,77,60,55,47,99,84,70,46,71,52,56,72,46,73,44,67,90,83,40,73,87,52,75,50,71,109

Radius of gyration: 22.92 Å; Cα contacts (8 Å, |Δi|>4): 54; chains: 1; bounding box: 50×20×72 Å